Protein 3SYX (pdb70)

Solvent-accessible surface area: 6869 Å² total; per-residue (Å²): 128,103,31,67,44,12,184,13,131,0,18,6,15,41,67,15,166,79,108,55,29,50,103,55,77,69,24,95,32,48,3,28,0,28,0,45,12,65,33,114,176,112,112,95,14,37,6,44,2,41,0,80,0,50,25,59,152,69,132,101,56,23,8,90,16,80,7,88,171,86,18,88,32,53,132,88,56,96,50,36,5,33,0,77,11,66,125,100,58,47,0,0,46,8,108,33,61,52,42,2,127,45,0,17,146,4,2,123,148,0,44,126,16,36,88,88,46,165

Structure (mmCIF, N/CA/C/O backbone):
data_3SYX
#
_entry.id   3SYX
#
_cell.length_a   52.754
_cell.length_b   52.754
_cell.length_c   121.638
_cell.angle_alpha   90.000
_cell.angle_beta   90.000
_cell.angle_gamma   120.000
#
_symmetry.space_group_name_H-M   'P 31 1 2'
#
loop_
_entity.id
_entity.type
_entity.pdbx_description
1 polymer 'Sprouty-related, EVH1 domain-containing protein 1'
2 non-polymer 'YTTRIUM (III) ION'
3 water water
#
loop_
_atom_site.group_PDB
_atom_site.id
_atom_site.type_symbol
_atom_site.label_atom_id
_atom_site.label_alt_id
_atom_site.label_comp_id
_atom_site.label_asym_id
_atom_site.label_entity_id
_atom_site.label_seq_id
_atom_site.pdbx_PDB_ins_code
_atom_site.Cartn_x
_atom_site.Cartn_y
_atom_site.Cartn_z
_atom_site.occupancy
_atom_site.B_iso_or_equiv
_atom_site.auth_seq_id
_atom_site.auth_comp_id
_atom_site.auth_asym_id
_atom_site.auth_atom_id
_atom_site.pdbx_PDB_model_num
ATOM 1 N N . SER A 1 9 ? -8.626 2.811 53.134 1.00 117.93 10 SER A N 1
ATOM 2 C CA . SER A 1 9 ? -9.020 3.432 54.433 1.00 115.19 10 SER A CA 1
ATOM 3 C C . SER A 1 9 ? -7.795 4.071 55.078 1.00 111.90 10 SER A C 1
ATOM 4 O O . SER A 1 9 ? -7.535 5.262 54.899 1.00 112.33 10 SER A O 1
ATOM 7 N N . HIS A 1 10 ? -7.058 3.275 55.843 1.00 108.23 11 HIS A N 1
ATOM 8 C CA . HIS A 1 10 ? -5.838 3.737 56.482 1.00 104.30 11 HIS A CA 1
ATOM 9 C C . HIS A 1 10 ? -4.774 3.126 55.589 1.00 89.53 11 HIS A C 1
ATOM 10 O O . HIS A 1 10 ? -3.696 2.732 56.038 1.00 84.15 11 HIS A O 1
ATOM 17 N N . MET A 1 11 ? -5.126 3.039 54.308 1.00 76.14 12 MET A N 1
ATOM 18 C CA . MET A 1 11 ? -4.267 2.475 53.276 1.00 62.30 12 MET A CA 1
ATOM 19 C C . MET A 1 11 ? -3.562 3.590 52.522 1.00 48.93 12 MET A C 1
ATOM 20 O O . MET A 1 11 ? -2.545 3.367 51.881 1.00 47.9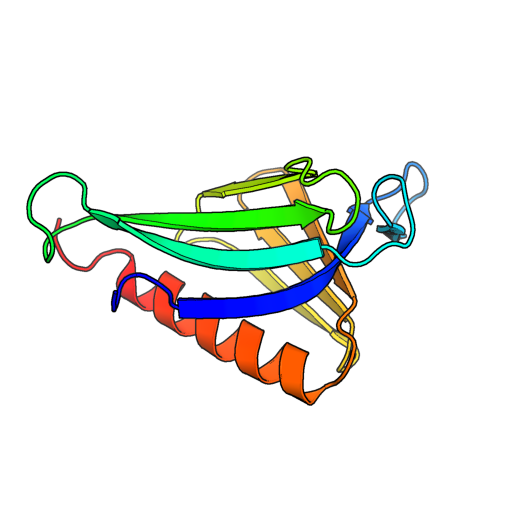7 12 MET A O 1
ATOM 25 N N . SER A 1 12 ? -4.112 4.790 52.600 1.00 45.40 13 SER A N 1
ATOM 26 C CA . SER A 1 12 ? -3.518 5.927 51.921 1.00 59.47 13 SER A CA 1
ATOM 27 C C . SER A 1 12 ? -2.518 6.631 52.831 1.00 56.65 13 SER A C 1
ATOM 28 O O . SER A 1 12 ? -2.778 6.811 54.014 1.00 48.91 13 SER A O 1
ATOM 31 N N . TYR A 1 13 ? -1.375 7.017 52.273 1.00 41.72 14 TYR A N 1
ATOM 32 C CA . TYR A 1 13 ? -0.349 7.727 53.026 1.00 44.76 14 TYR A CA 1
ATOM 33 C C . TYR A 1 13 ? -0.283 9.196 52.612 1.00 49.28 14 TYR A C 1
ATOM 34 O O . TYR A 1 13 ? 0.117 10.047 53.404 1.00 47.60 14 TYR A O 1
ATOM 43 N N . ALA A 1 14 ? -0.675 9.494 51.372 1.00 48.32 15 ALA A N 1
ATOM 44 C CA . ALA A 1 14 ? -0.656 10.871 50.884 1.00 42.37 15 ALA A CA 1
ATOM 45 C C . ALA A 1 14 ? -1.418 11.057 49.577 1.00 46.08 15 ALA A C 1
ATOM 46 O O . ALA A 1 14 ? -1.467 10.160 48.739 1.00 52.93 15 ALA A O 1
ATOM 48 N N . ARG A 1 15 ? -2.021 12.225 49.414 1.00 45.08 16 ARG A N 1
ATOM 49 C CA . ARG A 1 15 ? -2.756 12.541 48.207 1.00 52.52 16 ARG A CA 1
ATOM 50 C C . ARG A 1 15 ? -2.678 14.039 47.949 1.00 57.88 16 ARG A C 1
ATOM 51 O O . ARG A 1 15 ? -3.194 14.845 48.726 1.00 56.95 16 ARG A O 1
ATOM 59 N N . VAL A 1 16 ? -2.016 14.401 46.854 1.00 47.62 17 VAL A N 1
ATOM 60 C CA . VAL A 1 16 ? -1.860 15.787 46.464 1.00 50.45 17 VAL A CA 1
ATOM 61 C C . VAL A 1 16 ? -2.047 15.898 44.964 1.00 52.80 17 VAL A C 1
ATOM 62 O O . VAL A 1 16 ? -2.028 14.898 44.250 1.00 45.60 17 VAL A O 1
ATOM 66 N N . ARG A 1 17 ? -2.251 17.122 44.499 1.00 54.95 18 ARG A N 1
ATOM 67 C CA . ARG A 1 17 ? -2.395 17.393 43.083 1.00 48.11 18 ARG A CA 1
ATOM 68 C C . ARG A 1 17 ? -1.085 18.048 42.682 1.00 45.78 18 ARG A C 1
ATOM 69 O O . ARG A 1 17 ? -0.690 19.055 43.262 1.00 53.48 18 ARG A O 1
ATOM 77 N N . ALA A 1 18 ? -0.396 17.472 41.708 1.00 48.60 19 ALA A N 1
ATOM 78 C CA . ALA A 1 18 ? 0.870 18.034 41.268 1.00 40.99 19 ALA A CA 1
ATOM 79 C C . ALA A 1 18 ? 1.102 17.716 39.810 1.00 51.45 19 ALA A C 1
ATOM 80 O O . ALA A 1 18 ? 0.254 17.100 39.156 1.00 52.73 19 ALA A O 1
ATOM 82 N N . VAL A 1 19 ? 2.247 18.143 39.289 1.00 53.56 20 VAL A N 1
ATOM 83 C CA . VAL A 1 19 ? 2.566 17.853 37.900 1.00 55.19 20 VAL A CA 1
ATOM 84 C C . VAL A 1 19 ? 3.695 16.832 37.861 1.00 48.62 20 VAL A C 1
ATOM 85 O O . VAL A 1 19 ? 4.747 17.020 38.481 1.00 43.99 20 VAL A O 1
ATOM 89 N N . VAL A 1 20 ? 3.457 15.733 37.152 1.00 50.45 21 VAL A N 1
ATOM 90 C CA . VAL A 1 20 ? 4.458 14.681 37.027 1.00 46.85 21 VAL A CA 1
ATOM 91 C C . VAL A 1 20 ? 5.570 15.130 36.080 1.00 47.73 21 VAL A C 1
ATOM 92 O O . VAL A 1 20 ? 5.309 15.623 34.979 1.00 37.78 21 VAL A O 1
ATOM 96 N N . MET A 1 21 ? 6.807 14.933 36.526 1.00 47.26 22 MET A N 1
ATOM 97 C CA . MET A 1 21 ? 8.002 15.335 35.790 1.00 52.62 22 MET A CA 1
ATOM 98 C C . MET A 1 21 ? 8.869 14.147 35.372 1.00 56.95 22 MET A C 1
ATOM 99 O O . MET A 1 21 ? 9.095 13.225 36.157 1.00 53.45 22 MET A O 1
ATOM 104 N N . THR A 1 22 ? 9.372 14.183 34.143 1.00 5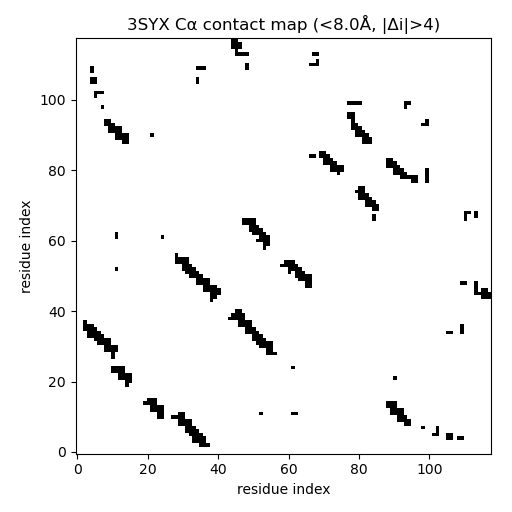2.11 23 THR A N 1
ATOM 105 C CA . THR A 1 22 ? 10.248 13.125 33.672 1.00 55.45 23 THR A CA 1
ATOM 106 C C . THR A 1 22 ? 11.602 13.729 33.325 1.00 54.99 23 THR A C 1
ATOM 107 O O . THR A 1 22 ? 11.697 14.897 32.955 1.00 52.56 23 THR A O 1
ATOM 111 N N . ARG A 1 23 ? 12.650 12.930 33.463 1.00 61.00 24 ARG A N 1
ATOM 112 C CA . ARG A 1 23 ? 14.007 13.372 33.164 1.00 68.50 24 ARG A CA 1
ATOM 113 C C . ARG A 1 23 ? 14.165 13.440 31.627 1.00 75.66 24 ARG A C 1
ATOM 114 O O . ARG A 1 23 ? 13.884 12.459 30.934 1.00 79.62 24 ARG A O 1
ATOM 122 N N . ASP A 1 24 ? 14.619 14.582 31.103 1.00 80.94 25 ASP A N 1
ATOM 123 C CA . ASP A 1 24 ? 14.764 14.812 29.653 1.00 92.19 25 ASP A CA 1
ATOM 124 C C . ASP A 1 24 ? 15.964 14.274 28.842 1.00 95.54 25 ASP A C 1
ATOM 125 O O . ASP A 1 24 ? 16.981 13.871 29.422 1.00 86.44 25 ASP A O 1
ATOM 127 N N . ASP A 1 25 ? 15.808 14.269 27.503 1.00 107.65 26 ASP A N 1
ATOM 128 C CA . ASP A 1 25 ? 16.852 13.830 26.562 1.00 116.42 26 ASP A CA 1
ATOM 129 C C . ASP A 1 25 ? 18.024 14.781 26.631 1.00 120.34 26 ASP A C 1
ATOM 130 O O . ASP A 1 25 ? 18.927 14.779 25.794 1.00 124.49 26 ASP A O 1
ATOM 135 N N . SER A 1 26 ? 17.984 15.660 27.607 1.00 122.03 27 SER A N 1
ATOM 136 C CA . SER A 1 26 ? 19.085 16.554 27.691 1.00 119.38 27 SER A CA 1
ATOM 137 C C . SER A 1 26 ? 19.875 15.843 28.770 1.00 123.27 27 SER A C 1
ATOM 138 O O . SER A 1 26 ? 19.725 14.616 28.961 1.00 121.66 27 SER A O 1
ATOM 141 N N . SER A 1 27 ? 20.672 16.590 29.520 1.00 124.93 28 SER A N 1
ATOM 142 C CA . SER A 1 27 ? 21.447 15.959 30.567 1.00 130.85 28 SER A CA 1
ATOM 143 C C . SER A 1 27 ? 21.345 16.628 31.959 1.00 138.92 28 SER A C 1
ATOM 144 O O . SER A 1 27 ? 22.227 17.374 32.373 1.00 147.90 28 SER A O 1
ATOM 147 N N . GLY A 1 28 ? 20.267 16.341 32.687 1.00 132.42 29 GLY A N 1
ATOM 148 C CA . GLY A 1 28 ? 20.120 16.904 34.018 1.00 117.96 29 GLY A CA 1
ATOM 149 C C . GLY A 1 28 ? 18.875 17.751 34.164 1.00 103.63 29 GLY A C 1
ATOM 150 O O . GLY A 1 28 ? 18.644 18.371 35.204 1.00 105.51 29 GLY A O 1
ATOM 151 N N . GLY A 1 29 ? 18.064 17.777 33.113 1.00 83.57 30 GLY A N 1
ATOM 152 C CA . GLY A 1 29 ? 16.846 18.566 33.144 1.00 76.47 30 GLY A CA 1
ATOM 153 C C . GLY A 1 29 ? 15.594 17.738 33.344 1.00 76.43 30 GLY A C 1
ATOM 154 O O . GLY A 1 29 ? 15.625 16.517 33.214 1.00 8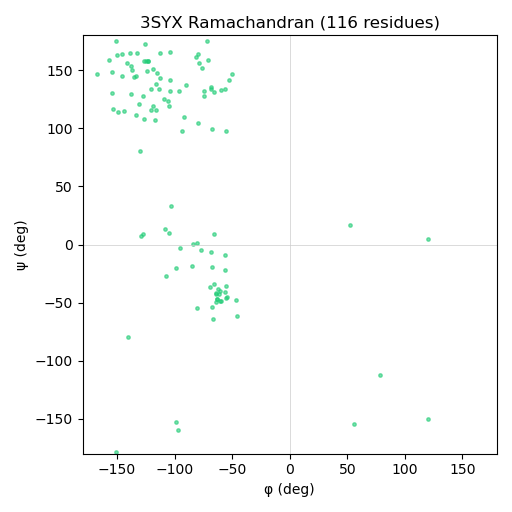5.15 30 GLY A O 1
ATOM 155 N N . TRP A 1 30 ? 14.490 18.402 33.669 1.00 55.88 31 TRP A N 1
ATOM 156 C CA . TRP A 1 30 ? 13.218 17.722 33.878 1.00 57.01 31 TRP A CA 1
ATOM 157 C C . TRP A 1 30 ? 12.124 18.491 33.177 1.00 50.84 31 TRP A C 1
ATOM 158 O O . TRP A 1 30 ? 12.145 19.718 33.150 1.00 51.55 31 TRP A O 1
ATOM 169 N N . LEU A 1 31 ? 11.157 17.761 32.633 1.00 55.96 32 LEU A N 1
ATOM 170 C CA . LEU A 1 31 ? 10.027 18.358 31.934 1.00 55.68 32 LEU A CA 1
ATOM 171 C C . LEU A 1 31 ? 8.760 17.620 32.339 1.00 52.33 32 LEU A C 1
ATOM 172 O O . LEU A 1 31 ? 8.810 16.449 32.737 1.00 47.76 32 LEU A O 1
ATOM 177 N N . PRO A 1 32 ? 7.605 18.295 32.260 1.00 58.96 33 PRO A N 1
ATOM 178 C CA . PRO A 1 32 ? 6.339 17.648 32.624 1.00 60.65 33 PRO A CA 1
ATOM 179 C C . PRO A 1 32 ? 5.963 16.549 31.624 1.00 56.61 33 PRO A C 1
ATOM 180 O O . PRO A 1 32 ? 6.076 16.747 30.414 1.00 49.41 33 PRO A O 1
ATOM 184 N N . LEU A 1 33 ? 5.532 15.391 32.129 1.00 57.87 34 LEU A N 1
ATOM 185 C CA . LEU A 1 33 ? 5.145 14.268 31.266 1.00 68.91 34 LEU A CA 1
ATOM 186 C C . LEU A 1 33 ? 3.883 14.544 30.454 1.00 81.17 34 LEU A C 1
ATOM 187 O O . LEU A 1 33 ? 2.758 14.404 30.949 1.00 72.83 34 LEU A O 1
ATOM 192 N N . GLY A 1 34 ? 4.081 14.918 29.195 1.00 85.70 35 GLY A N 1
ATOM 193 C CA . GLY A 1 34 ? 2.954 15.214 28.338 1.00 88.89 35 GLY A CA 1
ATOM 194 C C . GLY A 1 34 ? 2.414 16.590 28.660 1.00 98.31 35 GLY A C 1
ATOM 195 O O . GLY A 1 34 ? 3.084 17.597 28.435 1.00 107.38 35 GLY A O 1
ATOM 196 N N . GLY A 1 35 ? 1.207 16.643 29.206 1.00 96.12 36 GLY A N 1
ATOM 197 C CA . GLY A 1 35 ? 0.626 17.930 29.526 1.00 99.59 36 GLY A CA 1
ATOM 198 C C . GLY A 1 35 ? 1.264 18.618 30.714 1.00 100.47 36 GLY A C 1
ATOM 199 O O . GLY A 1 35 ? 2.147 18.072 31.376 1.00 89.75 36 GLY A O 1
ATOM 200 N N . SER A 1 36 ? 0.814 19.839 30.966 1.00 108.01 37 SER A N 1
ATOM 201 C CA . SER A 1 36 ? 1.293 20.629 32.089 1.00 111.13 37 SER A CA 1
ATOM 202 C C . SER A 1 36 ? 0.177 20.572 33.116 1.00 102.82 37 SER A C 1
ATOM 203 O O . SER A 1 36 ? 0.185 21.303 34.106 1.00 102.34 37 SER A O 1
ATOM 206 N N . GLY A 1 37 ? -0.789 19.696 32.853 1.00 94.03 38 GLY A N 1
ATOM 207 C CA . GLY A 1 37 ? -1.922 19.540 33.741 1.00 82.26 38 GLY A CA 1
ATOM 208 C C . GLY A 1 37 ? -1.562 18.868 35.049 1.00 66.42 38 GLY A C 1
ATOM 209 O O . GLY A 1 37 ? -0.543 18.188 35.162 1.00 56.27 38 GLY A O 1
ATOM 210 N N . LEU A 1 38 ? -2.401 19.071 36.052 1.00 64.48 39 LEU A N 1
ATOM 211 C CA . LEU A 1 38 ? -2.169 18.466 37.348 1.00 58.79 39 LEU A CA 1
ATOM 212 C C . LEU A 1 38 ? -2.611 17.014 37.299 1.00 55.38 39 LEU A C 1
ATOM 213 O O . LEU A 1 38 ? -3.430 16.631 36.465 1.00 68.80 39 LEU A O 1
ATOM 218 N N . SER A 1 39 ? -2.048 16.203 38.182 1.00 53.18 40 SER A N 1
ATOM 219 C CA . SER A 1 39 ? -2.419 14.802 38.273 1.00 54.64 40 SER A CA 1
ATOM 220 C C . SER A 1 39 ? -2.782 14.588 39.725 1.00 50.01 40 SER A C 1
ATOM 221 O O . SER A 1 39 ? -2.371 15.361 40.582 1.00 53.54 40 SER A O 1
ATOM 224 N N . SER A 1 40 ? -3.570 13.562 40.005 1.00 56.23 41 SER A N 1
ATOM 225 C CA . SER A 1 40 ? -3.914 13.253 41.382 1.00 48.78 41 SER A CA 1
ATOM 226 C C . SER A 1 40 ? -2.846 12.253 41.791 1.00 52.01 41 SER A C 1
ATOM 227 O O . SER A 1 40 ? -2.833 11.125 41.304 1.00 56.57 41 SER A O 1
ATOM 230 N N . VAL A 1 41 ? -1.939 12.665 42.666 1.00 42.94 42 VAL A N 1
ATOM 231 C CA . VAL A 1 41 ? -0.870 11.784 43.091 1.00 37.31 42 VAL A CA 1
ATOM 232 C C . VAL A 1 41 ? -1.106 11.242 44.491 1.00 49.63 42 VAL A C 1
ATOM 233 O O . VAL A 1 41 ? -1.200 11.992 45.460 1.00 54.18 42 VAL A O 1
ATOM 237 N N . THR A 1 42 ? -1.204 9.920 44.587 1.00 50.79 43 THR A N 1
ATOM 238 C CA . THR A 1 42 ? -1.443 9.268 45.858 1.00 47.61 43 THR A CA 1
ATOM 239 C C . THR A 1 42 ? -0.349 8.273 46.141 1.00 43.04 43 THR A C 1
ATOM 240 O O . THR A 1 42 ? 0.328 7.802 45.231 1.00 35.14 43 THR A O 1
ATOM 244 N N . VAL A 1 43 ? -0.190 7.964 47.420 1.00 40.31 44 VAL A N 1
ATOM 245 C CA . VAL A 1 43 ? 0.785 6.991 47.893 1.00 33.17 44 VAL A CA 1
ATOM 246 C C . VAL A 1 43 ? -0.070 6.058 48.746 1.00 30.81 44 VAL A C 1
ATOM 247 O O . VAL A 1 43 ? -0.809 6.524 49.608 1.00 39.34 44 VAL A O 1
ATOM 251 N N . PHE A 1 44 ? 0.007 4.756 48.502 1.00 39.10 45 PHE A N 1
ATOM 252 C CA . PHE A 1 44 ? -0.825 3.827 49.248 1.00 38.99 45 PHE A CA 1
ATOM 253 C C . PHE A 1 44 ? -0.239 2.444 49.442 1.00 44.02 45 PHE A C 1
ATOM 254 O O . PHE A 1 44 ? 0.693 2.020 48.744 1.00 34.11 45 PHE A O 1
ATOM 262 N N . LYS A 1 45 ? -0.828 1.742 50.401 1.00 30.62 46 LYS A N 1
ATOM 263 C CA . LYS A 1 45 ? -0.423 0.398 50.754 1.00 36.90 46 LYS A CA 1
ATOM 264 C C . LYS A 1 45 ? -1.436 -0.611 50.194 1.00 38.81 46 LYS A C 1
ATOM 265 O O . LYS A 1 45 ? -2.640 -0.348 50.172 1.00 36.86 46 LYS A O 1
ATOM 271 N N . VAL A 1 46 ? -0.946 -1.747 49.711 1.00 38.35 47 VAL A N 1
ATOM 272 C CA . VAL A 1 46 ? -1.832 -2.794 49.205 1.00 33.48 47 VAL A CA 1
ATOM 273 C C . VAL A 1 46 ? -1.452 -4.073 49.932 1.00 36.72 47 VAL A C 1
ATOM 274 O O . VAL A 1 46 ? -0.391 -4.642 49.699 1.00 42.97 47 VAL A O 1
ATOM 278 N N . PRO A 1 47 ? -2.311 -4.520 50.857 1.00 44.09 48 PRO A N 1
ATOM 279 C CA . PRO A 1 47 ? -2.080 -5.735 51.643 1.00 47.78 48 PRO A CA 1
ATOM 280 C C . PRO A 1 47 ? -1.867 -6.968 50.779 1.00 45.82 48 PRO A C 1
ATOM 281 O O . PRO A 1 47 ? -2.608 -7.194 49.832 1.00 48.34 48 PRO A O 1
ATOM 285 N N . HIS A 1 48 ? -0.853 -7.764 51.092 1.00 49.56 49 HIS A N 1
ATOM 286 C CA . HIS A 1 48 ? -0.618 -8.984 50.330 1.00 50.27 49 HIS A CA 1
ATOM 287 C C . HIS A 1 48 ? -1.829 -9.902 50.538 1.00 58.16 49 HIS A C 1
ATOM 288 O O . HIS A 1 48 ? -2.422 -10.409 49.583 1.00 70.07 49 HIS A O 1
ATOM 295 N N . GLN A 1 49 ? -2.205 -10.090 51.796 1.00 53.39 50 GLN A N 1
ATOM 296 C CA . GLN A 1 49 ? -3.328 -10.951 52.143 1.00 64.96 50 GLN A CA 1
ATOM 297 C C . GLN A 1 49 ? -4.103 -10.291 53.275 1.00 71.35 50 GLN A C 1
ATOM 298 O O . GLN A 1 49 ? -5.132 -9.651 53.053 1.00 69.35 50 GLN A O 1
ATOM 304 N N . GLU A 1 50 ? -3.580 -10.444 54.486 1.00 75.10 51 GLU A N 1
ATOM 305 C CA . GLU A 1 50 ? -4.175 -9.867 55.683 1.00 73.35 51 GLU A CA 1
ATOM 306 C C . GLU A 1 50 ? -4.094 -8.342 55.591 1.00 76.84 51 GLU A C 1
ATOM 307 O O . GLU A 1 50 ? -3.033 -7.797 55.299 1.00 73.63 51 GLU A O 1
ATOM 313 N N . GLU A 1 51 ? -5.206 -7.656 55.848 1.00 72.04 52 GLU A N 1
ATOM 314 C CA . GLU A 1 51 ? -5.243 -6.192 55.784 1.00 70.63 52 GLU A CA 1
ATOM 315 C C . GLU A 1 51 ? -4.232 -5.464 56.654 1.00 74.16 52 GLU A C 1
ATOM 316 O O . GLU A 1 51 ? -4.095 -4.248 56.549 1.00 69.44 52 GLU A O 1
ATOM 322 N N . ASN A 1 52 ? -3.534 -6.183 57.522 1.00 84.65 53 ASN A N 1
ATOM 323 C CA . ASN A 1 52 ? -2.576 -5.527 58.398 1.00 85.36 53 ASN A CA 1
ATOM 324 C C . ASN A 1 52 ? -1.195 -6.162 58.394 1.00 65.76 53 ASN A C 1
ATOM 325 O O . ASN A 1 52 ? -0.337 -5.786 59.185 1.00 65.84 53 ASN A O 1
ATOM 330 N N . GLY A 1 53 ? -0.982 -7.119 57.501 1.00 61.16 54 GLY A N 1
ATOM 331 C CA . GLY A 1 53 ? 0.312 -7.768 57.415 1.00 59.57 54 GLY A CA 1
ATOM 332 C C . GLY A 1 53 ? 1.174 -7.151 56.324 1.00 63.27 54 GLY A C 1
ATOM 333 O O . GLY A 1 53 ? 0.920 -6.021 55.889 1.00 57.98 54 GLY A O 1
ATOM 334 N N . CYS A 1 54 ? 2.184 -7.891 55.865 1.00 53.11 55 CYS A N 1
ATOM 335 C CA . CYS A 1 54 ? 3.073 -7.383 54.832 1.00 52.38 55 CYS A CA 1
ATOM 336 C C . CYS A 1 54 ? 2.274 -6.835 53.660 1.00 53.65 55 CYS A C 1
ATOM 337 O O . CYS A 1 54 ? 1.191 -7.341 53.338 1.00 56.57 55 CYS A O 1
ATOM 340 N N . ALA A 1 55 ? 2.810 -5.796 53.026 1.00 46.25 56 ALA A N 1
ATOM 341 C CA . ALA A 1 55 ? 2.142 -5.176 51.901 1.00 49.45 56 ALA A CA 1
ATOM 342 C C . ALA A 1 55 ? 3.144 -4.560 50.937 1.00 50.47 56 ALA A C 1
ATOM 343 O O . ALA A 1 55 ? 4.360 -4.567 51.190 1.00 45.97 56 ALA A O 1
ATOM 345 N N . ASP A 1 56 ? 2.619 -4.051 49.819 1.00 43.92 57 ASP A N 1
ATOM 346 C CA . ASP A 1 56 ? 3.412 -3.367 48.804 1.00 37.42 57 ASP A CA 1
ATOM 347 C C . ASP A 1 56 ? 2.899 -1.941 48.815 1.00 28.24 57 ASP A C 1
ATOM 348 O O . ASP A 1 56 ? 1.719 -1.707 49.083 1.00 43.68 57 ASP A O 1
ATOM 353 N N . PHE A 1 57 ? 3.783 -0.989 48.541 1.00 32.60 58 PHE A N 1
ATOM 354 C CA . PHE A 1 57 ? 3.403 0.415 48.539 1.00 35.90 58 PHE A CA 1
ATOM 355 C C . PHE A 1 57 ? 3.657 1.023 47.177 1.00 34.76 58 PHE A C 1
ATOM 356 O O . PHE A 1 57 ? 4.707 0.832 46.574 1.00 37.74 58 PHE A O 1
ATOM 364 N N . PHE A 1 58 ? 2.680 1.765 46.689 1.00 35.45 59 PHE A N 1
ATOM 365 C CA . PHE A 1 58 ? 2.786 2.349 45.367 1.00 41.67 59 PHE A CA 1
ATOM 366 C C . PHE A 1 58 ? 2.584 3.845 45.363 1.00 45.54 59 PHE A C 1
ATOM 367 O O . PHE A 1 58 ? 1.974 4.407 46.273 1.00 45.35 59 PHE A O 1
ATOM 375 N N . ILE A 1 59 ? 3.113 4.471 44.319 1.00 36.78 60 ILE A N 1
ATOM 376 C CA . ILE A 1 59 ? 2.937 5.890 44.077 1.00 37.92 60 ILE A CA 1
ATOM 377 C C . ILE A 1 59 ? 2.116 5.812 42.801 1.00 39.91 60 ILE A C 1
ATOM 378 O O . ILE A 1 59 ? 2.458 5.048 41.911 1.00 41.88 60 ILE A O 1
ATOM 383 N N . ARG A 1 60 ? 1.039 6.573 42.701 1.00 43.35 61 ARG A N 1
ATOM 384 C CA . ARG A 1 60 ? 0.218 6.540 41.494 1.00 43.32 61 ARG A CA 1
ATOM 385 C C . ARG A 1 60 ? -0.195 7.953 41.091 1.00 43.38 61 ARG A C 1
ATOM 386 O O . ARG A 1 60 ? -0.685 8.732 41.919 1.00 36.91 61 ARG A O 1
ATOM 394 N N . GLY A 1 61 ? 0.022 8.283 39.820 1.00 40.96 62 GLY A N 1
ATOM 395 C CA . GLY A 1 61 ? -0.320 9.607 39.333 1.00 41.54 62 GLY A CA 1
ATOM 396 C C . GLY A 1 61 ? -1.353 9.520 38.235 1.00 48.96 62 GLY A C 1
ATOM 397 O O . GLY A 1 61 ? -1.097 8.921 37.191 1.00 46.60 62 GLY A O 1
ATOM 398 N N . GLU A 1 62 ? -2.515 10.122 38.466 1.00 43.41 63 GLU A N 1
ATOM 399 C CA . GLU A 1 62 ? -3.613 10.091 37.511 1.00 45.24 63 GLU A CA 1
ATOM 400 C C . GLU A 1 62 ? -3.921 11.493 37.018 1.00 52.43 63 GLU A C 1
ATOM 401 O O . GLU A 1 62 ? -4.338 12.342 37.796 1.00 52.88 63 GLU A O 1
ATOM 407 N N . ARG A 1 63 ? -3.726 11.733 35.725 1.00 49.21 64 ARG A N 1
ATOM 408 C CA . ARG A 1 63 ? -3.980 13.047 35.138 1.00 54.74 64 ARG A CA 1
ATOM 409 C C . ARG A 1 63 ? -5.435 13.414 35.357 1.00 52.60 64 ARG A C 1
ATOM 410 O O . ARG A 1 63 ? -6.320 12.603 35.114 1.00 56.69 64 ARG A O 1
ATOM 418 N N . LEU A 1 64 ? -5.676 14.638 35.812 1.00 50.66 65 LEU A N 1
ATOM 419 C CA . LEU A 1 64 ? -7.027 15.101 36.124 1.00 64.17 65 LEU A CA 1
ATOM 420 C C . LEU A 1 64 ? -8.059 15.159 35.005 1.00 77.53 65 LEU A C 1
ATOM 421 O O . LEU A 1 64 ? -9.210 14.771 35.207 1.00 75.61 65 LEU A O 1
ATOM 426 N N . ARG A 1 65 ? -7.655 15.641 33.835 1.00 84.53 66 ARG A N 1
ATOM 427 C CA . ARG A 1 65 ? -8.580 15.767 32.715 1.00 86.29 66 ARG A CA 1
ATOM 428 C C . ARG A 1 65 ? -9.091 14.450 32.114 1.00 90.95 66 ARG A C 1
ATOM 429 O O . ARG A 1 65 ? -10.302 14.240 32.012 1.00 98.47 66 ARG A O 1
ATOM 437 N N . ASP A 1 66 ? -8.178 13.560 31.736 1.00 82.51 67 ASP A N 1
ATOM 438 C CA . ASP A 1 66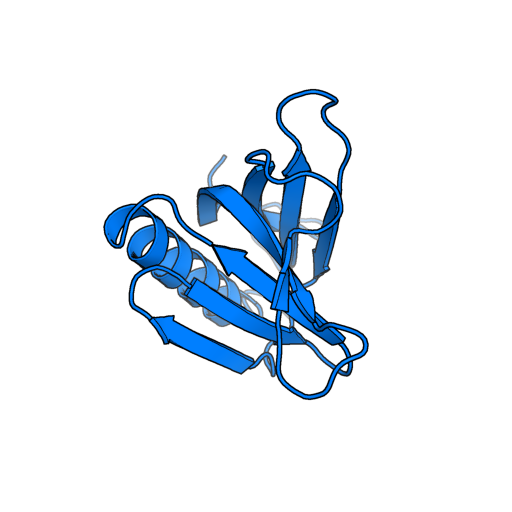 ? -8.562 12.290 31.126 1.00 76.01 67 ASP A CA 1
ATOM 439 C C . ASP A 1 66 ? -8.365 11.065 32.015 1.00 69.03 67 ASP A C 1
ATOM 440 O O . ASP A 1 66 ? -8.420 9.936 31.537 1.00 70.94 67 ASP A O 1
ATOM 445 N N . LYS A 1 67 ? -8.131 11.289 33.302 1.00 64.43 68 LYS A N 1
ATOM 446 C CA . LYS A 1 67 ? -7.928 10.207 34.262 1.00 67.21 68 LYS A CA 1
ATOM 447 C C . LYS A 1 67 ? -6.871 9.177 33.866 1.00 63.42 68 LYS A C 1
ATOM 448 O O . LYS A 1 67 ? -6.821 8.082 34.435 1.00 66.86 68 LYS A O 1
ATOM 454 N N . MET A 1 68 ? -6.021 9.520 32.903 1.00 52.50 69 MET A N 1
ATOM 455 C CA . MET A 1 68 ? -4.973 8.602 32.463 1.00 56.77 69 MET A CA 1
ATOM 456 C C . MET A 1 68 ? -3.912 8.412 33.560 1.00 52.37 69 MET A C 1
ATOM 457 O O . MET A 1 68 ? -3.467 9.383 34.175 1.00 41.39 69 MET A O 1
ATOM 462 N N . VAL A 1 69 ? -3.519 7.168 33.815 1.00 36.98 70 VAL A N 1
ATOM 463 C CA . VAL A 1 69 ? -2.487 6.917 34.804 1.00 40.32 70 VAL A CA 1
ATOM 464 C C . VAL A 1 69 ? -1.160 7.204 34.108 1.00 44.40 70 VAL A C 1
ATOM 465 O O . VAL A 1 69 ? -0.699 6.398 33.307 1.00 42.32 70 VAL A O 1
ATOM 469 N N . VAL A 1 70 ? -0.541 8.340 34.407 1.00 30.10 71 VAL A N 1
ATOM 470 C CA . VAL A 1 70 ? 0.734 8.681 33.779 1.00 44.15 71 VAL A CA 1
ATOM 471 C C . VAL A 1 70 ? 1.946 8.287 34.628 1.00 36.05 71 VAL A C 1
ATOM 472 O O . VAL A 1 70 ? 3.077 8.465 34.197 1.00 30.62 71 VAL A O 1
ATOM 476 N N . LEU A 1 71 ? 1.701 7.750 35.824 1.00 36.08 72 LEU A N 1
ATOM 477 C CA . LEU A 1 71 ? 2.769 7.321 36.742 1.00 27.27 72 LEU A CA 1
ATOM 478 C C . LEU A 1 71 ? 2.260 6.219 37.692 1.00 35.10 72 LEU A C 1
ATOM 479 O O . LEU A 1 71 ? 1.206 6.365 38.320 1.00 34.24 72 LEU A O 1
ATOM 484 N N . GLU A 1 72 ? 3.014 5.129 37.799 1.00 37.48 73 GLU A N 1
ATOM 485 C CA . GLU A 1 72 ? 2.651 3.994 38.657 1.00 39.33 73 GLU A CA 1
ATOM 486 C C . GLU A 1 72 ? 3.959 3.345 39.020 1.00 45.46 73 GLU A C 1
ATOM 487 O O . GLU A 1 72 ? 4.662 2.825 38.163 1.00 43.28 73 GLU A O 1
ATOM 493 N N . CYS A 1 73 ? 4.276 3.352 40.303 1.00 47.59 74 CYS A N 1
ATOM 494 C CA . CYS A 1 73 ? 5.550 2.830 40.731 1.00 39.89 74 CYS A CA 1
ATOM 495 C C . CYS A 1 73 ? 5.463 2.160 42.088 1.00 35.64 74 CYS A C 1
ATOM 496 O O . CYS A 1 73 ? 4.696 2.586 42.942 1.00 42.21 74 CYS A O 1
ATOM 499 N N . MET A 1 74 ? 6.239 1.100 42.279 1.00 43.23 75 MET A N 1
ATOM 500 C CA . MET A 1 74 ? 6.261 0.400 43.561 1.00 48.84 75 MET A CA 1
ATOM 501 C C . MET A 1 74 ? 7.447 0.930 44.374 1.00 48.69 75 MET A C 1
ATOM 502 O O . MET A 1 74 ? 8.559 1.053 43.853 1.00 38.09 75 MET A O 1
ATOM 507 N N . LEU A 1 75 ? 7.211 1.261 45.637 1.00 34.80 76 LEU A N 1
ATOM 508 C CA . LEU A 1 75 ? 8.290 1.758 46.464 1.00 43.48 76 LEU A CA 1
ATOM 509 C C . LEU A 1 75 ? 9.181 0.620 46.889 1.00 43.50 76 LEU A C 1
ATOM 510 O O . LEU A 1 75 ? 8.746 -0.516 46.982 1.00 43.39 76 LEU A O 1
ATOM 515 N N . LYS A 1 76 ? 10.444 0.937 47.125 1.00 49.00 77 LYS A N 1
ATOM 516 C CA . LYS A 1 7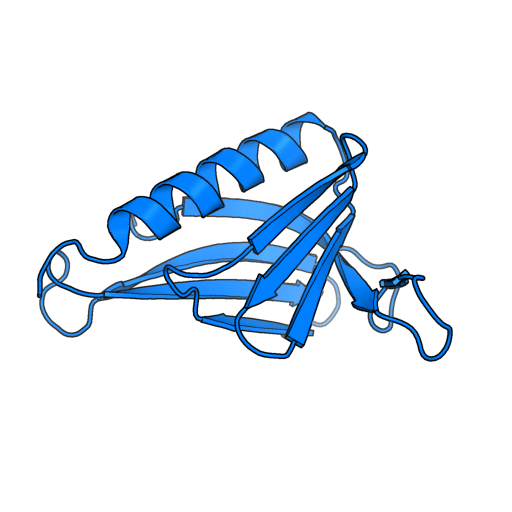6 ? 11.411 -0.035 47.588 1.00 51.58 77 LYS A CA 1
ATOM 517 C C . LYS A 1 76 ? 12.212 0.668 48.673 1.00 49.88 77 LYS A C 1
ATOM 518 O O . LYS A 1 76 ? 12.363 1.887 48.640 1.00 51.48 77 LYS A O 1
ATOM 524 N N . LYS A 1 77 ? 12.707 -0.096 49.639 1.00 50.78 78 LYS A N 1
ATOM 525 C CA . LYS A 1 77 ? 13.474 0.452 50.751 1.00 54.24 78 LYS A CA 1
ATOM 526 C C . LYS A 1 77 ? 14.707 1.288 50.365 1.00 55.99 78 LYS A C 1
ATOM 527 O O . LYS A 1 77 ? 15.038 2.272 51.035 1.00 55.39 78 LYS A O 1
ATOM 533 N N . ASP A 1 78 ? 15.382 0.897 49.291 1.00 60.49 79 ASP A N 1
ATOM 534 C CA . ASP A 1 78 ? 16.586 1.589 48.854 1.00 63.52 79 ASP A CA 1
ATOM 535 C C . ASP A 1 78 ? 16.351 2.907 48.119 1.00 67.33 79 ASP A C 1
ATOM 536 O O . ASP A 1 78 ? 17.303 3.622 47.804 1.00 71.34 79 ASP A O 1
ATOM 541 N N . LEU A 1 79 ? 15.095 3.243 47.857 1.00 63.15 80 LEU A N 1
ATOM 542 C CA . LEU A 1 79 ? 14.791 4.467 47.123 1.00 56.66 80 LEU A CA 1
ATOM 543 C C . LEU A 1 79 ? 15.412 5.767 47.649 1.00 60.39 80 LEU A C 1
ATOM 544 O O . LEU A 1 79 ? 15.504 5.999 48.857 1.00 63.24 80 LEU A O 1
ATOM 549 N N . ILE A 1 80 ? 15.827 6.610 46.704 1.00 53.56 81 ILE A N 1
ATOM 550 C CA . ILE A 1 80 ? 16.449 7.901 46.980 1.00 51.70 81 ILE A CA 1
ATOM 551 C C . ILE A 1 80 ? 15.473 9.058 46.746 1.00 45.80 81 ILE A C 1
ATOM 552 O O . ILE A 1 80 ? 14.798 9.117 45.723 1.00 51.40 81 ILE A O 1
ATOM 557 N N . TYR A 1 81 ? 15.395 9.977 47.699 1.00 43.09 82 TYR A N 1
ATOM 558 C CA . TYR A 1 81 ? 14.511 11.116 47.546 1.00 52.94 82 TYR A CA 1
ATOM 559 C C . TYR A 1 81 ? 15.344 12.390 47.406 1.00 49.16 82 TYR A C 1
ATOM 560 O O . TYR A 1 81 ? 16.388 12.523 48.034 1.00 61.94 82 TYR A O 1
ATOM 569 N N . ASN A 1 82 ? 14.886 13.317 46.571 1.00 43.9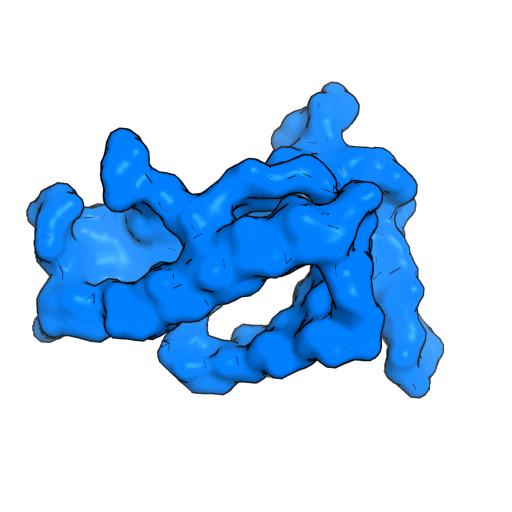3 83 ASN A N 1
ATOM 570 C CA . ASN A 1 82 ? 15.606 14.562 46.356 1.00 47.09 83 ASN A CA 1
ATOM 571 C C . ASN A 1 82 ? 14.749 15.815 46.397 1.00 58.49 83 ASN A C 1
ATOM 572 O O . ASN A 1 82 ? 13.928 16.056 45.504 1.00 51.09 83 ASN A O 1
ATOM 577 N N . LYS A 1 83 ? 14.953 16.620 47.433 1.00 53.40 84 LYS A N 1
ATOM 578 C CA . LYS A 1 83 ? 14.223 17.869 47.581 1.00 53.77 84 LYS A CA 1
ATOM 579 C C . LYS A 1 83 ? 15.119 18.929 46.948 1.00 52.47 84 LYS A C 1
ATOM 580 O O . LYS A 1 83 ? 16.064 19.402 47.578 1.00 50.86 84 LYS A O 1
ATOM 586 N N . VAL A 1 84 ? 14.848 19.282 45.696 1.00 44.21 85 VAL A N 1
ATOM 587 C CA . VAL A 1 84 ? 15.651 20.295 45.011 1.00 48.84 85 VAL A CA 1
ATOM 588 C C . VAL A 1 84 ? 15.197 21.688 45.446 1.00 50.37 85 VAL A C 1
ATOM 589 O O . VAL A 1 84 ? 16.006 22.488 45.895 1.00 50.86 85 VAL A O 1
ATOM 593 N N . THR A 1 85 ? 13.909 21.977 45.309 1.00 40.09 86 THR A N 1
ATOM 594 C CA . THR A 1 85 ? 13.373 23.252 45.761 1.00 47.66 86 THR A CA 1
ATOM 595 C C . THR A 1 85 ? 12.223 22.880 46.690 1.00 65.44 86 THR A C 1
ATOM 596 O O . THR A 1 85 ? 11.859 21.709 46.789 1.00 59.49 86 THR A O 1
ATOM 600 N N . PRO A 1 86 ? 11.633 23.863 47.384 1.00 65.35 87 PRO A N 1
ATOM 601 C CA . PRO A 1 86 ? 10.525 23.543 48.289 1.00 62.52 87 PRO A CA 1
ATOM 602 C C . PRO A 1 86 ? 9.287 23.101 47.520 1.00 56.92 87 PRO A C 1
ATOM 603 O O . PRO A 1 86 ? 8.298 22.671 48.109 1.00 52.18 87 PRO A O 1
ATOM 607 N N . THR A 1 87 ? 9.349 23.199 46.201 1.00 50.02 88 THR A N 1
ATOM 608 C CA . THR A 1 87 ? 8.195 22.875 45.383 1.00 44.34 88 THR A CA 1
ATOM 609 C C . THR A 1 87 ? 8.469 21.868 44.261 1.00 53.18 88 THR A C 1
ATOM 610 O O . THR A 1 87 ? 7.617 21.629 43.404 1.00 48.79 88 THR A O 1
ATOM 614 N N . PHE A 1 88 ? 9.657 21.272 44.286 1.00 54.14 89 PHE A N 1
ATOM 615 C CA . PHE A 1 88 ? 10.066 20.295 43.287 1.00 54.58 89 PHE A CA 1
ATOM 616 C C . PHE A 1 88 ? 10.910 19.182 43.900 1.00 47.25 89 PHE A C 1
ATOM 617 O O . PHE A 1 88 ? 12.012 19.420 44.391 1.00 43.32 89 PHE A O 1
ATOM 625 N N . HIS A 1 89 ? 10.377 17.966 43.877 1.00 46.16 90 HIS A N 1
ATOM 626 C CA . HIS A 1 89 ? 11.077 16.798 44.411 1.00 58.44 90 HIS A CA 1
ATOM 627 C C . HIS A 1 89 ? 11.186 15.766 43.302 1.00 52.61 90 HIS A C 1
ATOM 628 O O . HIS A 1 89 ? 10.416 15.796 42.341 1.00 49.13 90 HIS A O 1
ATOM 635 N N . HIS A 1 90 ? 12.143 14.857 43.427 1.00 45.95 91 HIS A N 1
ATOM 636 C CA . HIS A 1 90 ? 12.278 13.793 42.451 1.00 50.72 91 HIS A CA 1
ATOM 637 C C . HIS A 1 90 ? 12.959 12.645 43.163 1.00 45.40 91 HIS A C 1
ATOM 638 O O . HIS A 1 90 ? 13.739 12.865 44.090 1.00 42.54 91 HIS A O 1
ATOM 645 N N . TRP A 1 91 ? 12.628 11.420 42.757 1.00 42.04 92 TRP A N 1
ATOM 646 C CA . TRP A 1 91 ? 13.172 10.225 43.395 1.00 41.41 92 TRP A CA 1
ATOM 647 C C . TRP A 1 91 ? 13.664 9.225 42.375 1.00 50.87 92 TRP A C 1
ATOM 648 O O . TRP A 1 91 ? 13.327 9.316 41.193 1.00 45.23 92 TRP A O 1
ATOM 659 N N . LYS A 1 92 ? 14.456 8.271 42.853 1.00 43.75 93 LYS A N 1
ATOM 660 C CA . LYS A 1 92 ? 15.030 7.229 42.021 1.00 56.58 93 LYS A CA 1
ATOM 661 C C . LYS A 1 92 ? 14.774 5.875 42.680 1.00 57.63 93 LYS A C 1
ATOM 662 O O . LYS A 1 92 ? 15.171 5.653 43.821 1.00 50.50 93 LYS A O 1
ATOM 668 N N . ILE A 1 93 ? 14.086 4.981 41.975 1.00 55.97 94 ILE A N 1
ATOM 669 C CA . ILE A 1 93 ? 13.804 3.642 42.503 1.00 66.05 94 ILE A CA 1
ATOM 670 C C . ILE A 1 93 ? 14.472 2.764 41.467 1.00 71.53 94 ILE A C 1
ATOM 671 O O . ILE A 1 93 ? 14.046 2.741 40.306 1.00 58.85 94 ILE A O 1
ATOM 676 N N . ASP A 1 94 ? 15.494 2.028 41.897 1.00 88.32 95 ASP A N 1
ATOM 677 C CA . ASP A 1 94 ? 16.209 1.157 40.988 1.00 95.51 95 ASP A CA 1
ATOM 678 C C . ASP A 1 94 ? 16.641 2.128 39.899 1.00 93.39 95 ASP A C 1
ATOM 679 O O . ASP A 1 94 ? 16.704 3.336 40.123 1.00 94.24 95 ASP A O 1
ATOM 684 N N . ASP A 1 95 ? 16.848 1.612 38.701 1.00 93.38 96 ASP A N 1
ATOM 685 C CA . ASP A 1 95 ? 17.262 2.419 37.564 1.00 103.31 96 ASP A CA 1
ATOM 686 C C . ASP A 1 95 ? 16.457 3.647 37.089 1.00 93.78 96 ASP A C 1
ATOM 687 O O . ASP A 1 95 ? 17.021 4.476 36.393 1.00 98.08 96 ASP A O 1
ATOM 692 N N . LYS A 1 96 ? 15.167 3.797 37.385 1.00 81.37 97 LYS A N 1
ATOM 693 C CA . LYS A 1 96 ? 14.524 5.011 36.839 1.00 91.60 97 LYS A CA 1
ATOM 694 C C . LYS A 1 96 ? 14.052 6.120 37.779 1.00 80.22 97 LYS A C 1
ATOM 695 O O . LYS A 1 96 ? 13.941 5.927 38.988 1.00 70.17 97 LYS A O 1
ATOM 701 N N . LYS A 1 97 ? 13.774 7.285 37.195 1.00 73.87 98 LYS A N 1
ATOM 702 C CA . LYS A 1 97 ? 13.418 8.468 37.956 1.00 63.02 98 LYS A CA 1
ATOM 703 C C . LYS A 1 97 ? 12.098 9.120 37.606 1.00 53.69 98 LYS A C 1
ATOM 704 O O . LYS A 1 97 ? 11.653 9.088 36.463 1.00 51.28 98 LYS A O 1
ATOM 710 N N . PHE A 1 98 ? 11.491 9.729 38.617 1.00 50.73 99 PHE A N 1
ATOM 711 C CA . PHE A 1 98 ? 10.216 10.417 38.484 1.00 54.24 99 PHE A CA 1
ATOM 712 C C . PHE A 1 98 ? 10.352 11.655 39.352 1.00 55.37 99 PHE A C 1
ATOM 713 O O . PHE A 1 98 ? 11.167 11.678 40.280 1.00 54.43 99 PHE A O 1
ATOM 721 N N . GLY A 1 99 ? 9.568 12.683 39.057 1.00 44.84 100 GLY A N 1
ATOM 722 C CA . GLY A 1 99 ? 9.646 13.894 39.846 1.00 51.40 100 GLY A CA 1
ATOM 723 C C . GLY A 1 99 ? 8.295 14.553 39.964 1.00 47.58 100 GLY A C 1
ATOM 724 O O . GLY A 1 99 ? 7.364 14.239 39.219 1.00 44.07 100 GLY A O 1
ATOM 725 N N . LEU A 1 100 ? 8.176 15.465 40.914 1.00 41.60 101 LEU A N 1
ATOM 726 C CA . LEU A 1 100 ? 6.921 16.162 41.094 1.00 50.85 101 LEU A CA 1
ATOM 727 C C . LEU A 1 100 ? 7.087 17.669 41.256 1.00 56.46 101 LEU A C 1
ATOM 728 O O . LEU A 1 100 ? 8.058 18.148 41.844 1.00 47.05 101 LEU A O 1
ATOM 733 N N . THR A 1 101 ? 6.120 18.405 40.721 1.00 52.55 102 THR A N 1
ATOM 734 C CA . THR A 1 101 ? 6.098 19.850 40.833 1.00 48.85 102 THR A CA 1
ATOM 735 C C . THR A 1 101 ? 4.833 20.114 41.621 1.00 45.93 102 THR A C 1
ATOM 736 O O . THR A 1 101 ? 3.727 19.962 41.106 1.00 45.65 102 THR A O 1
ATOM 740 N N . PHE A 1 102 ? 5.008 20.488 42.882 1.00 45.88 103 PHE A N 1
ATOM 741 C CA . PHE A 1 102 ? 3.889 20.755 43.765 1.00 48.64 103 PHE A CA 1
ATOM 742 C C . PHE A 1 102 ? 3.321 22.151 43.567 1.00 50.40 103 PHE A C 1
ATOM 743 O O . PHE A 1 102 ? 3.967 23.022 42.991 1.00 49.30 103 PHE A O 1
ATOM 751 N N . GLN A 1 103 ? 2.097 22.349 44.039 1.00 52.90 104 GLN A N 1
ATOM 752 C CA . GLN A 1 103 ? 1.431 23.633 43.920 1.00 59.99 104 GLN A CA 1
ATOM 753 C C . GLN A 1 103 ? 1.839 24.530 45.075 1.00 56.44 104 GLN A C 1
ATOM 754 O O . GLN A 1 103 ? 1.677 25.749 45.007 1.00 57.13 104 GLN A O 1
ATOM 760 N N . SER A 1 104 ? 2.365 23.924 46.136 1.00 49.01 105 SER A N 1
ATOM 761 C CA . SER A 1 104 ? 2.793 24.686 47.306 1.00 49.31 105 SER A CA 1
ATOM 762 C C . SER A 1 104 ? 3.826 23.916 48.120 1.00 49.86 105 SER A C 1
ATOM 763 O O . SER A 1 104 ? 3.932 22.694 48.023 1.00 55.68 105 SER A O 1
ATOM 766 N N . PRO A 1 105 ? 4.610 24.628 48.938 1.00 48.77 106 PRO A N 1
ATOM 767 C CA . PRO A 1 105 ? 5.615 23.924 49.742 1.00 54.58 106 PRO A CA 1
ATOM 768 C C . PRO A 1 105 ? 4.880 23.070 50.771 1.00 58.70 106 PRO A C 1
ATOM 769 O O . PRO A 1 105 ? 5.435 22.116 51.329 1.00 56.93 106 PRO A O 1
ATOM 77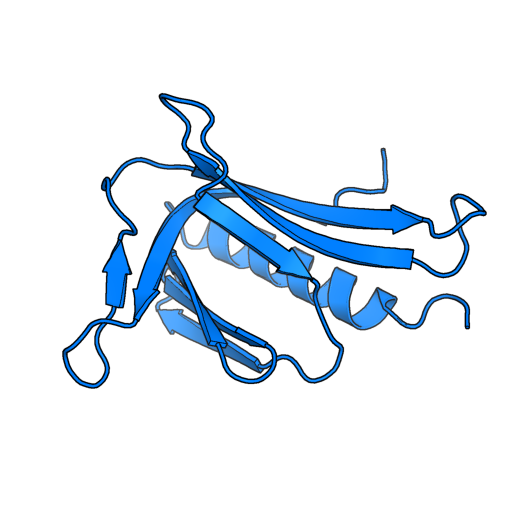3 N N . ALA A 1 106 ? 3.621 23.429 51.011 1.00 58.34 107 ALA A N 1
ATOM 774 C CA . ALA A 1 106 ? 2.779 22.705 51.954 1.00 67.21 107 ALA A CA 1
ATOM 775 C C . ALA A 1 106 ? 2.520 21.317 51.381 1.00 62.83 107 ALA A C 1
ATOM 776 O O . ALA A 1 106 ? 2.938 20.310 51.962 1.00 53.99 107 ALA A O 1
ATOM 778 N N . ASP A 1 107 ? 1.838 21.269 50.237 1.00 50.45 108 ASP A N 1
ATOM 779 C CA . ASP A 1 107 ? 1.552 19.999 49.581 1.00 51.93 108 ASP A CA 1
ATOM 780 C C . ASP A 1 107 ? 2.824 19.161 49.550 1.00 52.93 108 ASP A C 1
ATOM 781 O O . ASP A 1 107 ? 2.816 17.981 49.904 1.00 49.69 108 ASP A O 1
ATOM 786 N N . ALA A 1 108 ? 3.922 19.789 49.134 1.00 51.88 109 ALA A N 1
ATOM 787 C CA . ALA A 1 108 ? 5.208 19.118 49.039 1.00 45.90 109 ALA A CA 1
ATOM 788 C C . ALA A 1 108 ? 5.630 18.479 50.359 1.00 46.25 109 ALA A C 1
ATOM 789 O O . ALA A 1 108 ? 6.073 17.329 50.381 1.00 46.93 109 ALA A O 1
ATOM 791 N N . ARG A 1 109 ? 5.497 19.218 51.459 1.00 48.27 110 ARG A N 1
ATOM 792 C CA . ARG A 1 109 ? 5.881 18.677 52.757 1.00 54.69 110 ARG A CA 1
ATOM 793 C C . ARG A 1 109 ? 4.936 17.561 53.193 1.00 59.65 110 ARG A C 1
ATOM 794 O O . ARG A 1 109 ? 5.372 16.583 53.805 1.00 55.69 110 ARG A O 1
ATOM 802 N N . ALA A 1 110 ? 3.651 17.707 52.876 1.00 57.20 111 ALA A N 1
ATOM 803 C CA . ALA A 1 110 ? 2.658 16.693 53.225 1.00 59.03 111 ALA A CA 1
ATOM 804 C C . ALA A 1 110 ? 2.998 15.405 52.490 1.00 54.34 111 ALA A C 1
ATOM 805 O O . ALA A 1 110 ? 3.017 14.327 53.078 1.00 65.15 111 ALA A O 1
ATOM 807 N N . PHE A 1 111 ? 3.284 15.525 51.200 1.00 48.49 112 PHE A N 1
ATOM 808 C CA . PHE A 1 111 ? 3.624 14.368 50.388 1.00 41.74 112 PHE A CA 1
ATOM 809 C C . PHE A 1 111 ? 4.898 13.694 50.882 1.00 49.58 112 PHE A C 1
ATOM 810 O O . PHE A 1 111 ? 4.999 12.465 50.884 1.00 53.85 112 PHE A O 1
ATOM 818 N N . ASP A 1 112 ? 5.866 14.504 51.304 1.00 54.85 113 ASP A N 1
ATOM 819 C CA . ASP A 1 112 ? 7.143 13.995 51.797 1.00 54.44 113 ASP A CA 1
ATOM 820 C C . ASP A 1 112 ? 6.990 13.166 53.085 1.00 53.98 113 ASP A C 1
ATOM 821 O O . ASP A 1 112 ? 7.629 12.121 53.245 1.00 37.42 113 ASP A O 1
ATOM 826 N N . ARG A 1 113 ? 6.160 13.628 54.012 1.00 45.28 114 ARG A N 1
ATOM 827 C CA . ARG A 1 113 ? 5.959 12.854 55.228 1.00 44.75 114 ARG A CA 1
ATOM 828 C C . ARG A 1 113 ? 5.385 11.526 54.731 1.00 60.08 114 ARG A C 1
ATOM 829 O O . ARG A 1 113 ? 5.865 10.446 55.101 1.00 47.45 114 ARG A O 1
ATOM 837 N N . GLY A 1 114 ? 4.375 11.635 53.859 1.00 64.05 115 GLY A N 1
ATOM 838 C CA . GLY A 1 114 ? 3.719 10.475 53.276 1.00 51.97 115 GLY A CA 1
ATOM 839 C C . GLY A 1 114 ? 4.666 9.404 52.766 1.00 44.78 115 GLY A C 1
ATOM 840 O O . GLY A 1 114 ? 4.631 8.276 53.246 1.00 39.74 115 GLY A O 1
ATOM 841 N N . ILE A 1 115 ? 5.503 9.743 51.790 1.00 39.19 116 ILE A N 1
ATOM 842 C CA . ILE A 1 115 ? 6.463 8.789 51.243 1.00 46.96 116 ILE A CA 1
ATOM 843 C C . ILE A 1 115 ? 7.341 8.233 52.360 1.00 49.18 116 ILE A C 1
ATOM 844 O O . ILE A 1 115 ? 7.657 7.036 52.389 1.00 46.09 116 ILE A O 1
ATOM 849 N N . ARG A 1 116 ? 7.737 9.124 53.269 1.00 51.97 117 ARG A N 1
ATOM 850 C CA . ARG A 1 116 ? 8.608 8.772 54.378 1.00 50.02 117 ARG A CA 1
ATOM 851 C C . ARG A 1 116 ? 7.993 7.700 55.270 1.00 51.05 117 ARG A C 1
ATOM 852 O O . ARG A 1 116 ? 8.647 6.704 55.590 1.00 39.79 117 ARG A O 1
ATOM 860 N N . ARG A 1 117 ? 6.739 7.898 55.664 1.00 29.68 118 ARG A N 1
ATOM 861 C CA . ARG A 1 117 ? 6.082 6.920 56.519 1.00 49.81 118 ARG A CA 1
ATOM 862 C C . ARG A 1 117 ? 5.969 5.601 55.781 1.00 47.48 118 ARG A C 1
ATOM 863 O O . ARG A 1 117 ? 6.308 4.547 56.322 1.00 59.79 118 ARG A O 1
ATOM 871 N N . ALA A 1 118 ? 5.512 5.672 54.536 1.00 41.63 119 ALA A N 1
ATOM 872 C CA . ALA A 1 118 ? 5.338 4.494 53.709 1.00 48.21 119 ALA A CA 1
ATOM 873 C C . ALA A 1 118 ? 6.603 3.670 53.598 1.00 42.49 119 ALA A C 1
ATOM 874 O O . ALA A 1 118 ? 6.567 2.448 53.715 1.00 48.43 119 ALA A O 1
ATOM 876 N N . ILE A 1 119 ? 7.729 4.330 53.369 1.00 37.19 120 ILE A N 1
ATOM 877 C CA . ILE A 1 119 ? 8.992 3.607 53.229 1.00 48.20 120 ILE A CA 1
ATOM 878 C C . ILE A 1 119 ? 9.375 2.897 54.518 1.00 49.88 120 ILE A C 1
ATOM 879 O O . ILE A 1 119 ? 9.836 1.760 54.496 1.00 45.81 120 ILE A O 1
ATOM 884 N N . GLU A 1 120 ? 9.176 3.579 55.640 1.00 47.92 121 GLU A N 1
ATOM 885 C CA . GLU A 1 120 ? 9.502 3.023 56.937 1.00 51.51 121 GLU A CA 1
ATOM 886 C C . GLU A 1 120 ? 8.595 1.830 57.222 1.00 43.51 121 GLU A C 1
ATOM 887 O O . GLU A 1 120 ? 9.020 0.850 57.837 1.00 43.98 121 GLU A O 1
ATOM 893 N N . ASP A 1 121 ? 7.355 1.911 56.749 1.00 37.38 122 ASP A N 1
ATOM 894 C CA . ASP A 1 121 ? 6.372 0.847 56.941 1.00 46.89 122 ASP A CA 1
ATOM 895 C C . ASP A 1 121 ? 6.506 -0.322 55.977 1.00 51.73 122 ASP A C 1
ATOM 896 O O . ASP A 1 121 ? 5.714 -1.257 56.043 1.00 58.59 122 ASP A O 1
ATOM 901 N N . ILE A 1 122 ? 7.484 -0.291 55.084 1.00 58.77 123 ILE A N 1
ATOM 902 C CA . ILE A 1 122 ? 7.597 -1.367 54.107 1.00 70.58 123 ILE A CA 1
ATOM 903 C C . ILE A 1 122 ? 7.812 -2.770 54.658 1.00 66.04 123 ILE A C 1
ATOM 904 O O . ILE A 1 122 ? 7.224 -3.728 54.155 1.00 63.02 123 ILE A O 1
ATOM 909 N N . SER A 1 123 ? 8.635 -2.898 55.690 1.00 65.86 124 SER A N 1
ATOM 910 C CA . SER A 1 123 ? 8.911 -4.211 56.268 1.00 78.37 124 SER A CA 1
ATOM 911 C C . SER A 1 123 ? 7.869 -4.680 57.289 1.00 82.90 124 SER A C 1
ATOM 912 O O . SER A 1 123 ? 8.008 -5.761 57.859 1.00 93.56 124 SER A O 1
ATOM 915 N N . GLN A 1 124 ? 6.841 -3.868 57.525 1.00 79.62 125 GLN A N 1
ATOM 916 C CA . GLN A 1 124 ? 5.783 -4.214 58.473 1.00 87.46 125 GLN A CA 1
ATOM 917 C C . GLN A 1 124 ? 5.223 -5.571 58.045 1.00 88.78 125 GLN A C 1
ATOM 918 O O . GLN A 1 124 ? 4.384 -5.655 57.150 1.00 78.98 125 GLN A O 1
ATOM 924 N N . GLY A 1 125 ? 5.703 -6.627 58.695 1.00 93.23 126 GLY A N 1
ATOM 925 C CA . GLY A 1 125 ? 5.309 -7.986 58.359 1.00 85.30 126 GLY A CA 1
ATOM 926 C C . GLY A 1 125 ? 6.610 -8.674 57.978 1.00 106.30 126 GLY A C 1
ATOM 927 O O . GLY A 1 125 ? 7.663 -8.296 58.493 1.00 123.10 126 GLY A O 1
ATOM 928 N N . CYS A 1 126 ? 6.567 -9.662 57.089 1.00 100.91 127 CYS A N 1
ATOM 929 C CA . CYS A 1 126 ? 7.787 -10.356 56.669 1.00 98.71 127 CYS A CA 1
ATOM 930 C C . CYS A 1 126 ? 7.471 -11.632 55.895 1.00 93.17 127 CYS A C 1
ATOM 931 O O . CYS A 1 126 ? 8.171 -12.638 56.140 1.00 94.03 127 CYS A O 1
#

B-factor: mean 63.32, std 23.72, range [24.88, 147.9]

InterPro domains:
  IPR000697 WH1/EVH1 domain [PF00568] (18-117)
  IPR000697 WH1/EVH1 domain [PS50229] (6-123)
  IPR000697 WH1/EVH1 domain [SM00461] (9-120)
  IPR007875 Sprouty [PF05210] (332-435)
  IPR007875 Sprouty [PS51227] (334-442)
  IPR011993 PH-like domain superfamily [G3DSA:2.30.29.30] (3-131)
  IPR023337 c-Kit-binding domain [PS51488] (233-285)
  IPR041937 SPRE, EVH1 domain [cd10574] (13-125)

Foldseek 3Di:
DVFWLAWAWWFKWADDPPPPDIDGDPDRAIWIWTKGWDDPPPPQAATWIWIWTAGDPPRHTPDIGIDDLPKDKADPDLQKIKIDDPHGIMITGHPDSVSVVSVVVSVVVVSVCNNRHD

Nearest PDB structures (foldseek):
  3syx-assembly1_A  TM=1.009E+00  e=4.032E-22  Homo sapiens
  6v6f-assembly1_A-2  TM=9.650E-01  e=1.195E-16  Homo sapiens
  1xod-assembly2_B  TM=9.041E-01  e=1.030E-15  Xenopus tropicalis
  1tj6-assembly1_A  TM=9.097E-01  e=8.412E-15  Xenopus tropicalis
  2jp2-assembly1_A  TM=8.443E-01  e=1.014E-12  Homo sapiens

GO terms:
  GO:0005829 cytosol (C, IDA)
  GO:0031410 cytoplasmic vesicle (C, IDA)
  GO:0030291 protein serine/threonine kinase inhibitor activity (F, IDA)
  GO:0043408 regulation of MAPK cascade (P, TAS)
  GO:0019901 protein kinase binding (F, IPI)
  GO:0019902 phosphatase binding (F, IDA)
  GO:0005829 cytosol (C, TAS)
  GO:0005886 plasma membrane (C, TAS)
  GO:0005515 protein binding (F, IPI)
  GO:0043409 negative regulation of MAPK cascade (P, IMP)
  GO:0016525 negative regulation of angiogenesis (P, IMP)
  GO:1902532 negative regulation of intracellular signal transduction (P, IMP)
  GO:0060979 vasculogenesis involved in coronary vascular morphogenesis (P, IMP)
  GO:0005654 nucleoplasm (C, IDA)
  GO:0005634 nucleus (C, EXP)
  GO:0005886 plasma membrane (C, EXP)

CATH classification: 2.30.29.30

Radius of gyration: 14.13 Å; Cα contacts (8 Å, |Δi|>4): 249; chains: 1; bounding box: 30×36×32 Å

Organism: Homo sapiens (NCBI:txid9606)

Sequence (118 aa):
SHMSYARVRAVVMTRDDSSGGWLPLGGSGLS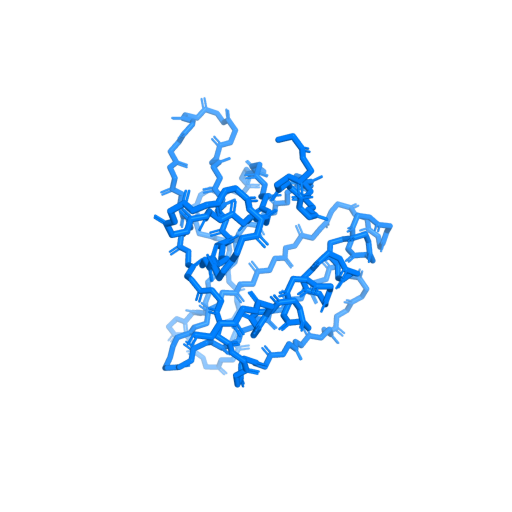SVTVFKVPHQEENGCADFFIRGERLRDKMVVLECMLKKDLIYNKVTPTFHHWKIDDKKFGLTFQSPADARAFDRGIRRAIEDISQGC

Secondary structure (DSSP, 8-state):
-TTEEEEEEEEEEEE-SSSS-EEESSSS--EEEEEEEEESSSTTSSEEEEEEEEETTT--EEEEEE--TT-EEEEEETTEEEEEETTEEEEEEESSHHHHHHHHHHHHHHHHGGGS--